Protein AF-A0A5C2HFJ2-F1 (afdb_monomer)

Structure (mmCIF, N/CA/C/O backbone):
data_AF-A0A5C2HFJ2-F1
#
_entry.id   AF-A0A5C2HFJ2-F1
#
loop_
_atom_site.group_PDB
_atom_site.id
_atom_site.type_symbol
_atom_site.label_atom_id
_atom_site.label_alt_id
_atom_site.label_comp_id
_atom_site.label_asym_id
_atom_site.label_entity_id
_atom_site.label_seq_id
_atom_site.pdbx_PDB_ins_code
_atom_site.Cartn_x
_atom_site.Cartn_y
_atom_site.Cartn_z
_atom_site.occupancy
_atom_site.B_iso_or_equiv
_atom_site.auth_seq_id
_atom_site.auth_comp_id
_atom_site.auth_asym_id
_atom_site.auth_atom_id
_atom_site.pdbx_PDB_model_num
ATOM 1 N N . MET A 1 1 ? 15.513 -16.918 -26.132 1.00 48.34 1 MET A N 1
ATOM 2 C CA . MET A 1 1 ? 14.056 -17.180 -26.116 1.00 48.34 1 MET A CA 1
ATOM 3 C C . MET A 1 1 ? 13.577 -17.699 -24.756 1.00 48.34 1 MET A C 1
ATOM 5 O O . MET A 1 1 ? 12.495 -17.316 -24.345 1.00 48.34 1 MET A O 1
ATOM 9 N N . GLU A 1 2 ? 14.377 -18.474 -24.014 1.00 50.09 2 GLU A N 1
ATOM 10 C CA . GLU A 1 2 ? 13.973 -19.053 -22.714 1.00 50.09 2 GLU A CA 1
ATOM 11 C C . GLU A 1 2 ? 13.904 -18.069 -21.527 1.00 50.09 2 GLU A C 1
ATOM 13 O O . GLU A 1 2 ? 13.085 -18.261 -20.631 1.00 50.09 2 GLU A O 1
ATOM 18 N N . LEU A 1 3 ? 14.693 -16.983 -21.522 1.00 55.47 3 LEU A N 1
ATOM 19 C CA . LEU A 1 3 ? 14.741 -16.046 -20.384 1.00 55.47 3 LEU A CA 1
ATOM 20 C C . LEU A 1 3 ? 13.389 -15.351 -20.112 1.00 55.47 3 LEU A C 1
ATOM 22 O O . LEU A 1 3 ? 13.015 -15.155 -18.958 1.00 55.47 3 LEU A O 1
ATOM 26 N N . ASN A 1 4 ? 12.630 -15.035 -21.169 1.00 62.66 4 ASN A N 1
ATOM 27 C CA . ASN A 1 4 ? 11.325 -14.373 -21.057 1.00 62.66 4 ASN A CA 1
ATOM 28 C C . ASN A 1 4 ? 10.254 -15.288 -20.453 1.00 62.66 4 ASN A C 1
ATOM 30 O O . ASN A 1 4 ? 9.412 -14.812 -19.698 1.00 62.66 4 ASN A O 1
ATOM 34 N N . LEU A 1 5 ? 10.304 -16.594 -20.734 1.00 65.75 5 LEU A N 1
ATOM 35 C CA . LEU A 1 5 ? 9.329 -17.547 -20.202 1.00 65.75 5 LEU A CA 1
ATOM 36 C C . LEU A 1 5 ? 9.504 -17.713 -18.687 1.00 65.75 5 LEU A C 1
ATOM 38 O O . LEU A 1 5 ? 8.531 -17.639 -17.938 1.00 65.75 5 LEU A O 1
ATOM 42 N N . SER A 1 6 ? 10.749 -17.855 -18.225 1.00 73.75 6 SER A N 1
ATOM 43 C CA . SER A 1 6 ? 11.065 -17.975 -16.797 1.00 73.75 6 SER A CA 1
ATOM 44 C C . SER A 1 6 ? 10.701 -16.712 -16.013 1.00 73.75 6 SER A C 1
ATOM 46 O O . SER A 1 6 ? 10.109 -16.802 -14.936 1.00 73.75 6 SER A O 1
ATOM 48 N N . LEU A 1 7 ? 10.991 -15.528 -16.562 1.00 73.56 7 LEU A N 1
ATOM 49 C CA . LEU A 1 7 ? 10.695 -14.254 -15.903 1.00 73.56 7 LEU A CA 1
ATOM 50 C C . LEU A 1 7 ? 9.182 -13.987 -15.819 1.00 73.56 7 LEU A C 1
ATOM 52 O O . LEU A 1 7 ? 8.677 -13.540 -14.788 1.00 73.56 7 LEU A O 1
ATOM 56 N N . GLN A 1 8 ? 8.444 -14.327 -16.877 1.00 72.75 8 GLN A N 1
ATOM 57 C CA . GLN A 1 8 ? 6.990 -14.190 -16.928 1.00 72.75 8 GLN A CA 1
ATOM 58 C C . GLN A 1 8 ? 6.289 -15.161 -15.967 1.00 72.75 8 GLN A C 1
ATOM 60 O O . GLN A 1 8 ? 5.351 -14.772 -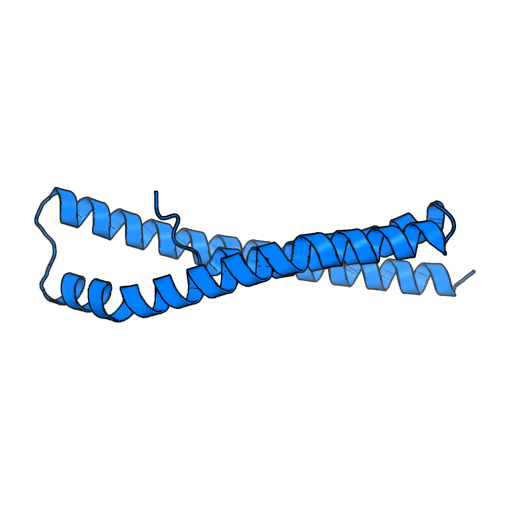15.270 1.00 72.75 8 GLN A O 1
ATOM 65 N N . LEU A 1 9 ? 6.775 -16.402 -15.865 1.00 79.88 9 LEU A N 1
ATOM 66 C CA . LEU A 1 9 ? 6.268 -17.378 -14.898 1.00 79.88 9 LEU A CA 1
ATOM 67 C C . LEU A 1 9 ? 6.514 -16.928 -13.455 1.00 79.88 9 LEU A C 1
ATOM 69 O O . LEU A 1 9 ? 5.588 -16.967 -12.645 1.00 79.88 9 LEU A O 1
ATOM 73 N N . MET A 1 10 ? 7.718 -16.441 -13.138 1.00 76.62 10 MET A N 1
ATOM 74 C CA . MET A 1 10 ? 8.015 -15.906 -11.806 1.00 76.62 10 MET A CA 1
ATOM 75 C C . MET A 1 10 ? 7.112 -14.721 -11.447 1.00 76.62 10 MET A C 1
ATOM 77 O O . MET A 1 10 ? 6.544 -14.696 -10.355 1.00 76.62 10 MET A O 1
ATOM 81 N N . SER A 1 11 ? 6.930 -13.773 -12.371 1.00 74.44 11 SER A N 1
ATOM 82 C CA . SER A 1 11 ? 6.044 -12.618 -12.174 1.00 74.44 11 SER A CA 1
ATOM 83 C C . SER A 1 11 ? 4.596 -13.045 -11.897 1.00 74.44 11 SER A C 1
ATOM 85 O O . SER A 1 11 ? 3.960 -12.553 -10.960 1.00 74.44 11 SER A O 1
ATOM 87 N N . ASN A 1 12 ? 4.091 -14.032 -12.643 1.00 82.06 12 ASN A N 1
ATOM 88 C CA . ASN A 1 12 ? 2.736 -14.549 -12.461 1.00 82.06 12 ASN A CA 1
ATOM 89 C C . ASN A 1 12 ? 2.558 -15.267 -11.116 1.00 82.06 12 ASN A C 1
ATOM 91 O O . ASN A 1 12 ? 1.563 -15.037 -10.430 1.00 82.06 12 ASN A O 1
ATOM 95 N N . VAL A 1 13 ? 3.520 -16.096 -10.701 1.00 85.19 13 VAL A N 1
ATOM 96 C CA . VAL A 1 13 ? 3.466 -16.790 -9.401 1.00 85.19 13 VAL A CA 1
ATOM 97 C C . VAL A 1 13 ? 3.476 -15.790 -8.245 1.00 85.19 13 VAL A C 1
ATOM 99 O O . VAL A 1 13 ? 2.654 -15.900 -7.334 1.00 85.19 13 VAL A O 1
ATOM 102 N N . ILE A 1 14 ? 4.347 -14.777 -8.301 1.00 79.44 14 ILE A N 1
ATOM 103 C CA . ILE A 1 14 ? 4.394 -13.701 -7.300 1.00 79.44 14 ILE A CA 1
ATOM 104 C C . ILE A 1 14 ? 3.051 -12.960 -7.249 1.00 79.44 14 ILE A C 1
ATOM 106 O O . ILE A 1 14 ? 2.520 -12.716 -6.166 1.00 79.44 14 ILE A O 1
ATOM 110 N N . SER A 1 15 ? 2.457 -12.675 -8.409 1.00 75.25 15 SER A N 1
ATOM 111 C CA . SER A 1 15 ? 1.151 -12.014 -8.500 1.00 75.25 15 SER A CA 1
ATOM 112 C C . SER A 1 15 ? 0.034 -12.839 -7.853 1.00 75.25 15 SER A C 1
ATOM 114 O O . SER A 1 15 ? -0.773 -12.299 -7.097 1.00 75.25 15 SER A O 1
ATOM 116 N N . ILE A 1 16 ? 0.015 -14.158 -8.074 1.00 84.56 16 ILE A N 1
ATOM 117 C CA . ILE A 1 16 ? -0.961 -15.071 -7.459 1.00 84.56 16 ILE A CA 1
ATOM 118 C C . ILE A 1 16 ? -0.799 -15.106 -5.935 1.00 84.56 16 ILE A C 1
ATOM 120 O O . ILE A 1 16 ? -1.789 -14.993 -5.209 1.00 84.56 16 ILE A O 1
ATOM 124 N N . LEU A 1 17 ? 0.434 -15.228 -5.435 1.00 80.56 17 LEU A N 1
ATOM 125 C CA . LEU A 1 17 ? 0.707 -15.233 -3.993 1.00 80.56 17 LEU A CA 1
ATOM 126 C C . LEU A 1 17 ? 0.261 -13.931 -3.324 1.00 80.56 17 LEU A C 1
ATOM 128 O O . LEU A 1 17 ? -0.308 -13.945 -2.226 1.00 80.56 17 LEU A O 1
ATOM 132 N N . ILE A 1 18 ? 0.468 -12.804 -4.003 1.00 75.62 18 ILE A N 1
ATOM 133 C CA . ILE A 1 18 ? 0.005 -11.507 -3.524 1.00 75.62 18 ILE A CA 1
ATOM 134 C C . ILE A 1 18 ? -1.523 -11.473 -3.513 1.00 75.62 18 ILE A C 1
ATOM 136 O O . ILE A 1 18 ? -2.087 -11.174 -2.465 1.00 75.62 18 ILE A O 1
ATOM 140 N N . CYS A 1 19 ? -2.212 -11.898 -4.575 1.00 76.00 19 CYS A N 1
ATOM 141 C CA . CYS A 1 19 ? -3.676 -12.015 -4.577 1.00 76.00 19 CYS A CA 1
ATOM 142 C C . CYS A 1 19 ? -4.220 -12.870 -3.417 1.00 76.00 19 CYS A C 1
ATOM 144 O O . CYS A 1 19 ? -5.176 -12.470 -2.753 1.00 76.00 19 CYS A O 1
ATOM 146 N N . ILE A 1 20 ? -3.602 -14.013 -3.106 1.00 81.88 20 ILE A N 1
ATOM 147 C CA . ILE A 1 20 ? -4.007 -14.848 -1.959 1.00 81.88 20 ILE A CA 1
ATOM 148 C C . ILE A 1 20 ? -3.815 -14.090 -0.635 1.00 81.88 20 ILE A C 1
ATOM 150 O O . ILE A 1 20 ? -4.693 -14.089 0.234 1.00 81.88 20 ILE A O 1
ATOM 154 N N . THR A 1 21 ? -2.690 -13.392 -0.482 1.00 78.81 21 THR A N 1
ATOM 155 C CA . THR A 1 21 ? -2.403 -12.566 0.704 1.00 78.81 21 THR A CA 1
ATOM 156 C C . THR A 1 21 ? -3.429 -11.442 0.867 1.00 78.81 21 THR A C 1
ATOM 158 O O . THR A 1 21 ? -3.899 -11.164 1.970 1.00 78.81 21 THR A O 1
ATOM 161 N N . ILE A 1 22 ? -3.834 -10.829 -0.242 1.00 72.94 22 ILE A N 1
ATOM 162 C CA . ILE A 1 22 ? -4.868 -9.796 -0.298 1.00 72.94 22 ILE A CA 1
ATOM 163 C C . ILE A 1 22 ? -6.210 -10.346 0.198 1.00 72.94 22 ILE A C 1
ATOM 165 O O . ILE A 1 22 ? -6.830 -9.758 1.086 1.00 72.94 22 ILE A O 1
ATOM 169 N N . VAL A 1 23 ? -6.632 -11.501 -0.322 1.00 79.88 23 VAL A N 1
ATOM 170 C CA . VAL A 1 23 ? -7.901 -12.137 0.062 1.00 79.88 23 VAL A CA 1
ATOM 171 C C . VAL A 1 23 ? -7.908 -12.495 1.549 1.00 79.88 23 VAL A C 1
ATOM 173 O O . VAL A 1 23 ? -8.874 -12.205 2.254 1.00 79.88 23 VAL A O 1
ATOM 176 N N . THR A 1 24 ? -6.824 -13.075 2.067 1.00 79.31 24 THR A N 1
ATOM 177 C CA . THR A 1 24 ? -6.745 -13.452 3.489 1.00 79.31 24 THR A CA 1
ATOM 178 C C . THR A 1 24 ? -6.779 -12.239 4.421 1.00 79.31 24 THR A C 1
ATOM 180 O O . THR A 1 24 ? -7.498 -12.261 5.426 1.00 79.31 24 THR A O 1
ATOM 183 N N . LYS A 1 25 ? -6.077 -11.148 4.081 1.00 74.88 25 LYS A N 1
ATOM 184 C CA . LYS A 1 25 ? -6.153 -9.883 4.830 1.00 74.88 25 LYS A CA 1
ATOM 185 C C . LYS A 1 25 ? -7.557 -9.289 4.803 1.00 74.88 25 LYS A C 1
ATOM 187 O O . LYS A 1 25 ? -8.065 -8.911 5.858 1.00 74.88 25 LYS A O 1
ATOM 192 N N . TYR A 1 26 ? -8.204 -9.273 3.638 1.00 74.44 26 TYR A N 1
ATOM 193 C CA . TYR A 1 26 ? -9.578 -8.794 3.494 1.00 74.44 26 TYR A CA 1
ATOM 194 C C . TYR A 1 26 ? -10.548 -9.552 4.413 1.00 74.44 26 TYR A C 1
ATOM 196 O O . TYR A 1 26 ? -11.312 -8.931 5.151 1.00 74.44 26 TYR A O 1
ATOM 204 N N . LEU A 1 27 ? -10.470 -10.888 4.450 1.00 76.94 27 LEU A N 1
ATOM 205 C CA . LEU A 1 27 ? -11.314 -11.702 5.333 1.00 76.94 27 LEU A CA 1
ATOM 206 C C . LEU A 1 27 ? -11.063 -11.410 6.821 1.00 76.94 27 LEU A C 1
ATOM 208 O O . LEU A 1 27 ? -12.008 -11.346 7.607 1.00 76.94 27 LEU A O 1
ATOM 212 N N . LYS A 1 28 ? -9.801 -11.208 7.222 1.00 75.12 28 LYS A N 1
ATOM 213 C CA . LYS A 1 28 ? -9.446 -10.845 8.605 1.00 75.12 28 LYS A CA 1
ATOM 214 C C . LYS A 1 28 ? -9.978 -9.463 8.985 1.00 75.12 28 LYS A C 1
ATOM 216 O O . LYS A 1 28 ? -10.451 -9.281 10.104 1.00 75.12 28 LYS A O 1
ATOM 221 N N . TYR A 1 29 ? -9.911 -8.506 8.064 1.00 72.06 29 TYR A N 1
ATOM 222 C CA . TYR A 1 29 ? -10.451 -7.166 8.261 1.00 72.06 29 TYR A CA 1
ATOM 223 C C . TYR A 1 29 ? -11.977 -7.180 8.383 1.00 72.06 29 TYR A C 1
ATOM 225 O O . TYR A 1 29 ? -12.508 -6.576 9.310 1.00 72.06 29 TYR A O 1
ATOM 233 N N . LYS A 1 30 ? -12.674 -7.943 7.529 1.00 74.25 30 LYS A N 1
ATOM 234 C CA . LYS A 1 30 ? -14.131 -8.104 7.608 1.00 74.25 30 LYS A CA 1
ATOM 235 C C . LYS A 1 30 ? -14.578 -8.554 9.002 1.00 74.25 30 LYS A C 1
ATOM 237 O O . LYS A 1 30 ? -15.422 -7.907 9.600 1.00 74.25 30 LYS A O 1
ATOM 242 N N . LYS A 1 31 ? -13.921 -9.570 9.573 1.00 74.94 31 LYS A N 1
ATOM 243 C CA . LYS A 1 31 ? -14.222 -10.025 10.942 1.00 74.94 31 LYS A CA 1
ATOM 244 C C . LYS A 1 31 ? -14.061 -8.924 11.997 1.00 74.94 31 LYS A C 1
ATOM 246 O O . LYS A 1 31 ? -14.814 -8.894 12.959 1.00 74.94 31 LYS A O 1
ATOM 251 N N . ARG A 1 32 ? -13.071 -8.037 11.849 1.00 73.94 32 ARG A N 1
ATOM 252 C CA . ARG A 1 32 ? -12.864 -6.912 12.779 1.00 73.94 32 ARG A CA 1
ATOM 253 C C . ARG A 1 32 ? -13.948 -5.846 12.635 1.00 73.94 32 ARG A C 1
ATOM 255 O O . ARG A 1 32 ? -14.364 -5.291 13.644 1.00 73.94 32 ARG A O 1
ATOM 262 N N . LEU A 1 33 ? -14.401 -5.580 11.409 1.00 74.50 33 LEU A N 1
ATOM 263 C CA . LEU A 1 33 ? -15.541 -4.696 11.164 1.00 74.50 33 LEU A CA 1
ATOM 264 C C . LEU A 1 33 ? -16.825 -5.248 11.780 1.00 74.50 33 LEU A C 1
ATOM 266 O O . LEU A 1 33 ? -17.533 -4.488 12.425 1.00 74.50 33 LEU A O 1
ATOM 270 N N . ASP A 1 34 ? -17.079 -6.550 11.640 1.00 77.06 34 ASP A N 1
ATOM 271 C CA . ASP A 1 34 ? -18.262 -7.189 12.226 1.00 77.06 34 ASP A CA 1
ATOM 272 C C . ASP A 1 34 ? -18.271 -7.039 13.767 1.00 77.06 34 ASP A C 1
ATOM 274 O O . ASP A 1 34 ? -19.307 -6.757 14.362 1.00 77.06 34 ASP A O 1
ATOM 278 N N . VAL A 1 35 ? -17.104 -7.139 14.425 1.00 78.06 35 VAL A N 1
ATOM 279 C CA . VAL A 1 35 ? -16.967 -6.889 15.878 1.00 78.06 35 VAL A CA 1
ATOM 280 C C . VAL A 1 35 ? -17.225 -5.423 16.237 1.00 78.06 35 VAL A C 1
ATOM 282 O O . VAL A 1 35 ? -17.924 -5.147 17.207 1.00 78.06 35 VAL A O 1
ATOM 285 N N . LEU A 1 36 ? -16.683 -4.477 15.462 1.00 74.38 36 LEU A N 1
ATOM 286 C CA . LEU A 1 36 ? -16.919 -3.045 15.684 1.00 74.38 36 LEU A CA 1
ATOM 287 C C . LEU A 1 36 ? -18.397 -2.675 15.503 1.00 74.38 36 LEU A C 1
ATOM 289 O O . LEU A 1 36 ? -18.916 -1.895 16.292 1.00 74.38 36 LEU A O 1
ATOM 293 N N . GLN A 1 37 ? -19.073 -3.264 14.513 1.00 76.25 37 GLN A N 1
ATOM 294 C CA . GLN A 1 37 ? -20.516 -3.102 14.322 1.00 76.25 37 GLN A CA 1
ATOM 295 C C . GLN A 1 37 ? -21.305 -3.655 15.512 1.00 76.25 37 GLN A C 1
ATOM 297 O O . GLN A 1 37 ? -22.219 -2.993 15.987 1.00 76.25 37 GLN A O 1
ATOM 302 N N . GLY A 1 38 ? -20.908 -4.809 16.060 1.00 78.62 38 GLY A N 1
ATOM 303 C CA . GLY A 1 38 ? -21.514 -5.343 17.283 1.00 78.62 38 GLY A CA 1
ATOM 304 C C . GLY A 1 38 ? -21.366 -4.407 18.491 1.00 78.62 38 GLY A C 1
ATOM 305 O O . GLY A 1 38 ? -22.317 -4.219 19.244 1.00 78.62 38 GLY A O 1
ATOM 306 N N . LEU A 1 39 ? -20.205 -3.765 18.654 1.00 73.44 39 LEU A N 1
ATOM 307 C CA . LEU A 1 39 ? -19.988 -2.758 19.703 1.00 73.44 39 LEU A CA 1
ATOM 308 C C . LEU A 1 39 ? -20.816 -1.481 19.474 1.00 73.44 39 LEU A C 1
ATOM 310 O O . LEU A 1 39 ? -21.290 -0.878 20.434 1.00 73.44 39 LEU A O 1
ATOM 314 N N . GLU A 1 40 ? -21.009 -1.071 18.218 1.00 75.19 40 GLU A N 1
ATOM 315 C CA . GLU A 1 40 ? -21.858 0.071 17.851 1.00 75.19 40 GLU A CA 1
ATOM 316 C C . GLU A 1 40 ? -23.338 -0.208 18.167 1.00 75.19 40 GLU A C 1
ATOM 318 O O . GLU A 1 40 ? -24.006 0.634 18.763 1.00 75.19 40 GLU A O 1
ATOM 323 N N . GLU A 1 41 ? -23.825 -1.424 17.904 1.00 79.81 41 GLU A N 1
ATOM 324 C CA . GLU A 1 41 ? -25.178 -1.847 18.289 1.00 79.81 41 GLU A CA 1
ATOM 325 C C . GLU A 1 41 ? -25.385 -1.887 19.814 1.00 79.81 41 GLU A C 1
ATOM 327 O O . GLU A 1 41 ? -26.456 -1.518 20.302 1.00 79.81 41 GLU A O 1
ATOM 332 N N . LEU A 1 42 ? -24.378 -2.322 20.581 1.00 76.25 42 LEU A N 1
ATOM 333 C CA . LEU A 1 42 ? -24.423 -2.319 22.051 1.00 76.25 42 LEU A CA 1
ATOM 334 C C . LEU A 1 42 ? -24.401 -0.896 22.617 1.00 76.25 42 LEU A C 1
ATOM 336 O O . LEU A 1 42 ? -25.103 -0.599 23.584 1.00 76.25 42 LEU A O 1
ATOM 340 N N . LYS A 1 43 ? -23.642 0.007 21.985 1.00 74.19 43 LYS A N 1
ATOM 341 C CA . LYS A 1 43 ? -23.638 1.436 22.311 1.00 74.19 43 LYS A CA 1
ATOM 342 C C . LYS A 1 43 ? -25.016 2.059 22.105 1.00 74.19 43 LYS A C 1
ATOM 344 O O . LYS A 1 43 ? -25.498 2.747 23.001 1.00 74.19 43 LYS A O 1
ATOM 349 N N . ASP A 1 44 ? -25.658 1.795 20.968 1.00 78.25 44 ASP A N 1
ATOM 350 C CA . ASP A 1 44 ? -26.989 2.331 20.652 1.00 78.25 44 ASP A CA 1
ATOM 351 C C . ASP A 1 44 ? -28.070 1.833 21.626 1.00 78.25 44 ASP A C 1
ATOM 353 O O . ASP A 1 44 ? -29.064 2.521 21.869 1.00 78.25 44 ASP A O 1
ATOM 357 N N . LYS A 1 45 ? -27.855 0.664 22.241 1.00 83.19 45 LYS A N 1
ATOM 358 C CA . LYS A 1 45 ? -28.724 0.090 23.280 1.00 83.19 45 LYS A CA 1
ATOM 359 C C . LYS A 1 45 ? -28.351 0.498 24.713 1.00 83.19 45 LYS A C 1
ATOM 361 O O . LYS A 1 45 ? -29.060 0.109 25.635 1.00 83.19 45 LYS A O 1
ATOM 366 N N . ASN A 1 46 ? -27.294 1.295 24.920 1.00 76.19 46 ASN A N 1
ATOM 367 C CA . ASN A 1 46 ? -26.698 1.586 26.238 1.00 76.19 46 ASN A CA 1
ATOM 368 C C . ASN A 1 46 ? -26.289 0.322 27.030 1.00 76.19 46 ASN A C 1
ATOM 370 O O . ASN A 1 46 ? -26.292 0.323 28.259 1.00 76.19 46 ASN A O 1
ATOM 374 N N . GLU A 1 47 ? -25.913 -0.752 26.336 1.00 81.50 47 GLU A N 1
ATOM 375 C CA . GLU A 1 47 ? -25.505 -2.038 26.925 1.00 81.50 47 GLU A CA 1
ATOM 376 C C . GLU A 1 47 ? -23.975 -2.214 26.963 1.00 81.50 47 GLU A C 1
ATOM 378 O O . GLU A 1 47 ? -23.481 -3.313 27.205 1.00 81.50 47 GLU A O 1
ATOM 383 N N . LEU A 1 48 ? -23.210 -1.141 26.727 1.00 75.31 48 LEU A N 1
ATOM 384 C CA . LEU A 1 48 ? -21.751 -1.171 26.836 1.00 75.31 48 LEU A CA 1
ATOM 385 C C . LEU A 1 48 ? -21.322 -1.443 28.278 1.00 75.31 48 LEU A C 1
ATOM 387 O O . LEU A 1 48 ? -21.713 -0.733 29.209 1.00 75.31 48 LEU A O 1
ATOM 391 N N . THR A 1 49 ? -20.465 -2.440 28.454 1.00 77.56 49 THR A N 1
ATOM 392 C CA . THR A 1 49 ? -19.845 -2.721 29.746 1.00 77.56 49 THR A CA 1
ATOM 393 C C . THR A 1 49 ? -18.650 -1.794 29.990 1.00 77.56 49 THR A C 1
ATOM 395 O O . THR A 1 49 ? -18.093 -1.199 29.065 1.00 77.56 49 THR A O 1
ATOM 398 N N . ASN A 1 50 ? -18.212 -1.672 31.247 1.00 75.31 50 ASN A N 1
ATOM 399 C CA . ASN A 1 50 ? -16.993 -0.919 31.571 1.00 75.31 50 ASN A CA 1
ATOM 400 C C . ASN A 1 50 ? -15.741 -1.532 30.908 1.00 75.31 50 ASN A C 1
ATOM 402 O O . ASN A 1 50 ? -14.828 -0.799 30.542 1.00 75.31 50 ASN A O 1
ATOM 406 N N . GLU A 1 51 ? -15.726 -2.852 30.688 1.00 75.44 51 GLU A N 1
ATOM 407 C CA . GLU A 1 51 ? -14.657 -3.541 29.953 1.00 75.44 51 GLU A CA 1
ATOM 408 C C . GLU A 1 51 ? -14.623 -3.126 28.471 1.00 75.44 51 GLU A C 1
ATOM 410 O O . GLU A 1 51 ? -13.541 -2.951 27.909 1.00 75.44 51 GLU A O 1
ATOM 415 N N . ASP A 1 52 ? -15.784 -2.887 27.847 1.00 70.56 52 ASP A N 1
ATOM 416 C CA . ASP A 1 52 ? -15.864 -2.400 26.464 1.00 70.56 52 ASP A CA 1
ATOM 417 C C . ASP A 1 52 ? -15.331 -0.967 26.333 1.00 70.56 52 ASP A C 1
ATOM 419 O O . ASP A 1 52 ? -14.624 -0.647 25.374 1.00 70.56 52 ASP A O 1
ATOM 423 N N . TYR A 1 53 ? -15.621 -0.103 27.312 1.00 73.56 53 TYR A N 1
ATOM 424 C CA . TYR A 1 53 ? -15.087 1.262 27.356 1.00 73.56 53 TYR A CA 1
ATOM 425 C C . TYR A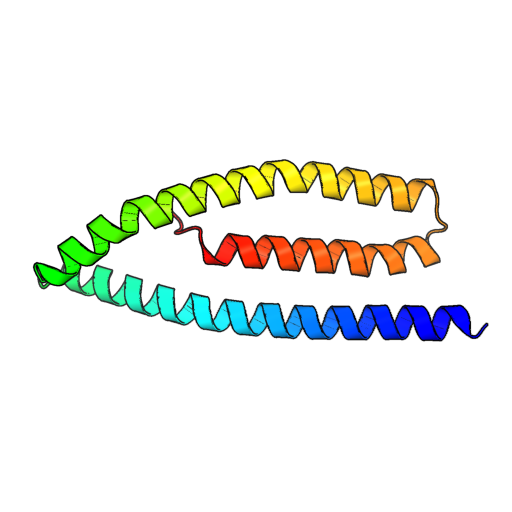 1 53 ? -13.563 1.280 27.502 1.00 73.56 53 TYR A C 1
ATOM 427 O O . TYR A 1 53 ? -12.888 1.984 26.744 1.00 73.56 53 TYR A O 1
ATOM 435 N N . ASP A 1 54 ? -13.016 0.469 28.408 1.00 76.81 54 ASP A N 1
ATOM 436 C CA . ASP A 1 54 ? -11.569 0.339 28.595 1.00 76.81 54 ASP A CA 1
ATOM 437 C C . ASP A 1 54 ? -10.894 -0.256 27.349 1.00 76.81 54 ASP A C 1
ATOM 439 O O . ASP A 1 54 ? -9.813 0.189 26.941 1.00 76.81 54 ASP A O 1
ATOM 443 N N . TYR A 1 55 ? -11.542 -1.213 26.676 1.00 73.62 55 TYR A N 1
ATOM 444 C CA . TYR A 1 55 ? -11.067 -1.760 25.406 1.00 73.62 55 TYR A CA 1
ATOM 445 C C . TYR A 1 55 ? -11.045 -0.698 24.299 1.00 73.62 55 TYR A C 1
ATOM 447 O O . TYR A 1 55 ? -10.038 -0.546 23.605 1.00 73.62 55 TYR A O 1
ATOM 455 N N . ILE A 1 56 ? -12.110 0.088 24.140 1.00 72.75 56 ILE A N 1
ATOM 456 C CA . ILE A 1 56 ? -12.167 1.152 23.130 1.00 72.75 56 ILE A CA 1
ATOM 457 C C . ILE A 1 56 ? -11.096 2.208 23.413 1.00 72.75 56 ILE A C 1
ATOM 459 O O . ILE A 1 56 ? -10.332 2.552 22.513 1.00 72.75 56 ILE A O 1
ATOM 463 N N . GLN A 1 57 ? -10.984 2.683 24.655 1.00 73.62 57 GLN A N 1
ATOM 464 C CA . GLN A 1 57 ? -10.083 3.778 25.011 1.00 73.62 57 GLN A CA 1
ATOM 465 C C . GLN A 1 57 ? -8.602 3.376 24.935 1.00 73.62 57 GLN A C 1
ATOM 467 O O . GLN A 1 57 ? -7.773 4.150 24.448 1.00 73.62 57 GLN A O 1
ATOM 472 N N . SER A 1 58 ? -8.261 2.154 25.357 1.00 75.75 58 SER A N 1
ATOM 473 C CA . SER A 1 58 ? -6.889 1.635 25.267 1.00 75.75 58 SER A CA 1
ATOM 474 C C . SER A 1 58 ? -6.431 1.424 23.821 1.00 75.75 58 SER A C 1
ATOM 476 O O . SER A 1 58 ? -5.254 1.628 23.517 1.00 75.75 58 SER A O 1
ATOM 478 N N . ASN A 1 59 ? -7.351 1.086 22.912 1.00 74.12 59 ASN A N 1
ATOM 479 C CA . ASN A 1 59 ? -7.028 0.821 21.512 1.00 74.12 59 ASN A CA 1
ATOM 480 C C . ASN A 1 59 ? -7.233 2.037 20.583 1.00 74.12 59 ASN A C 1
ATOM 482 O O . ASN A 1 59 ? -6.629 2.085 19.511 1.00 74.12 59 ASN A O 1
ATOM 486 N N . GLU A 1 60 ? -8.028 3.047 20.966 1.00 74.56 60 GLU A N 1
ATOM 487 C CA . GLU A 1 60 ? -8.326 4.224 20.129 1.00 74.56 60 GLU A CA 1
ATOM 488 C C . GLU A 1 60 ? -7.050 4.955 19.695 1.00 74.56 60 GLU A C 1
ATOM 490 O O . GLU A 1 60 ? -6.883 5.290 18.519 1.00 74.56 60 GLU A O 1
ATOM 495 N N . LYS A 1 61 ? -6.122 5.167 20.636 1.00 74.50 61 LYS A N 1
ATOM 496 C CA . LYS A 1 61 ? -4.845 5.833 20.358 1.00 74.50 61 LYS A CA 1
ATOM 497 C C . LYS A 1 61 ? -4.007 5.037 19.358 1.00 74.50 61 LYS A C 1
ATOM 499 O O . LYS A 1 61 ? -3.498 5.607 18.396 1.00 74.50 61 LYS A O 1
ATOM 504 N N . GLU A 1 62 ? -3.908 3.722 19.547 1.00 74.50 62 GLU A N 1
ATOM 505 C CA . GLU A 1 62 ? -3.162 2.844 18.642 1.00 74.50 62 GLU A CA 1
ATOM 506 C C . GLU A 1 62 ? -3.768 2.846 17.230 1.00 74.50 62 GLU A C 1
ATOM 508 O O . GLU A 1 62 ? -3.038 2.904 16.237 1.00 74.50 62 GLU A O 1
ATOM 513 N N . TYR A 1 63 ? -5.100 2.834 17.123 1.00 72.81 63 TYR A N 1
ATOM 514 C CA . TYR A 1 63 ? -5.789 2.898 15.836 1.00 72.81 63 TYR A CA 1
ATOM 515 C C . TYR A 1 63 ? -5.621 4.253 15.142 1.00 72.81 63 TYR A C 1
ATOM 517 O O . TYR A 1 63 ? -5.349 4.278 13.940 1.00 72.81 63 TYR A O 1
ATOM 525 N N . LYS A 1 64 ? -5.707 5.373 15.873 1.00 73.25 64 LYS A N 1
ATOM 526 C CA . LYS A 1 64 ? -5.447 6.719 15.329 1.00 73.25 64 LYS A CA 1
ATOM 527 C C . LYS A 1 64 ? -4.018 6.862 14.811 1.00 73.25 64 LYS A C 1
ATOM 529 O O . LYS A 1 64 ? -3.820 7.317 13.685 1.00 73.25 64 LYS A O 1
ATOM 534 N N . ASP A 1 65 ? -3.030 6.425 15.587 1.00 76.50 65 ASP A N 1
ATOM 535 C CA . ASP A 1 65 ? -1.620 6.515 15.197 1.00 76.50 65 ASP A CA 1
ATOM 536 C C . ASP A 1 65 ? -1.325 5.677 13.945 1.00 76.50 65 ASP A C 1
ATOM 538 O O . ASP A 1 65 ? -0.580 6.100 13.054 1.00 76.50 65 ASP A O 1
ATOM 542 N N . LYS A 1 66 ? -1.932 4.490 13.837 1.00 73.81 66 LYS A N 1
ATOM 543 C CA . LYS A 1 66 ? -1.807 3.647 12.643 1.00 73.81 66 LYS A CA 1
ATOM 544 C C . LYS A 1 66 ? -2.518 4.241 11.427 1.00 73.81 66 LYS A C 1
ATOM 546 O O . LYS A 1 66 ? -1.961 4.182 10.331 1.00 73.81 66 LYS A O 1
ATOM 551 N N . ALA A 1 67 ? -3.689 4.851 11.610 1.00 72.62 67 ALA A N 1
ATOM 552 C CA . ALA A 1 67 ? -4.417 5.522 10.537 1.00 72.62 67 ALA A CA 1
ATOM 553 C C . ALA A 1 67 ? -3.607 6.687 9.947 1.00 72.62 67 ALA A C 1
ATOM 555 O O . ALA A 1 67 ? -3.425 6.751 8.731 1.00 72.62 67 ALA A O 1
ATOM 556 N N . LEU A 1 68 ? -3.038 7.544 10.802 1.00 77.31 68 LEU A N 1
ATOM 557 C CA . LEU A 1 68 ? -2.205 8.675 10.378 1.00 77.31 68 LEU A CA 1
ATOM 558 C C . LEU A 1 68 ? -0.950 8.221 9.623 1.00 77.31 68 LEU A C 1
ATOM 560 O O . LEU A 1 68 ? -0.612 8.782 8.578 1.00 77.31 68 LEU A O 1
ATOM 564 N N . LYS A 1 69 ? -0.273 7.174 10.113 1.00 76.81 69 LYS A N 1
ATOM 565 C CA . LYS A 1 69 ? 0.885 6.584 9.421 1.00 76.81 69 LYS A CA 1
ATOM 566 C C . LYS A 1 69 ? 0.503 6.030 8.051 1.00 76.81 69 LYS A C 1
ATOM 568 O O . LYS A 1 69 ? 1.202 6.296 7.077 1.00 76.81 69 LYS A O 1
ATOM 573 N N . SER A 1 70 ? -0.608 5.301 7.973 1.00 76.00 70 SER A N 1
ATOM 574 C CA . SER A 1 70 ? -1.134 4.747 6.724 1.00 76.00 70 SER A CA 1
ATOM 575 C C . SER A 1 70 ? -1.459 5.850 5.711 1.00 76.00 70 SER A C 1
ATOM 577 O O . SER A 1 70 ? -1.047 5.776 4.554 1.00 76.00 70 SER A O 1
ATOM 579 N N . GLU A 1 71 ? -2.142 6.912 6.141 1.00 78.44 71 GLU A N 1
ATOM 580 C CA . GLU A 1 71 ? -2.505 8.028 5.268 1.00 78.44 71 GLU A CA 1
ATOM 581 C C . GLU A 1 71 ? -1.268 8.766 4.731 1.00 78.44 71 GLU A C 1
ATOM 583 O O . GLU A 1 71 ? -1.181 9.045 3.531 1.00 78.44 71 GLU A O 1
ATOM 588 N N . GLY A 1 72 ? -0.280 9.030 5.592 1.00 81.25 72 GLY A N 1
ATOM 589 C CA . GLY A 1 72 ? 0.993 9.627 5.183 1.00 81.25 72 GLY A CA 1
ATOM 590 C C . GLY A 1 72 ? 1.749 8.759 4.175 1.00 81.25 72 GLY A C 1
ATOM 591 O O . GLY A 1 72 ? 2.263 9.264 3.176 1.00 81.25 72 GLY A O 1
ATOM 592 N N . LEU A 1 73 ? 1.754 7.442 4.389 1.00 80.25 73 LEU A N 1
ATOM 593 C CA . LEU A 1 73 ? 2.423 6.488 3.511 1.00 80.25 73 LEU A CA 1
ATOM 594 C C . LEU A 1 73 ? 1.747 6.419 2.134 1.00 80.25 73 LEU A C 1
ATOM 596 O O . LEU A 1 73 ? 2.438 6.450 1.120 1.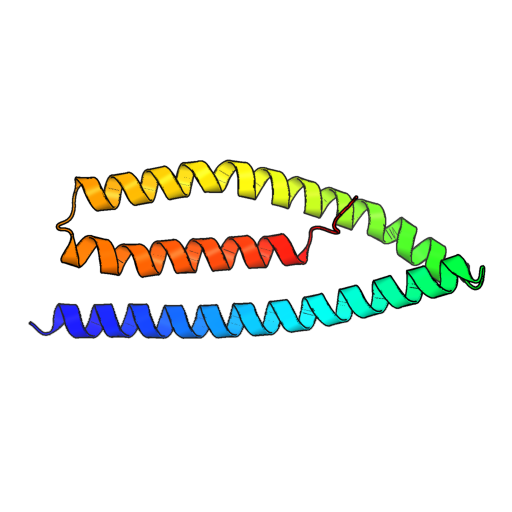00 80.25 73 LEU A O 1
ATOM 600 N N . ILE A 1 74 ? 0.411 6.411 2.069 1.00 81.88 74 ILE A N 1
ATOM 601 C CA . ILE A 1 74 ? -0.336 6.439 0.797 1.00 81.88 74 ILE A CA 1
ATOM 602 C C . ILE A 1 74 ? -0.061 7.738 0.026 1.00 81.88 74 ILE A C 1
ATOM 604 O O . ILE A 1 74 ? 0.217 7.694 -1.176 1.00 81.88 74 ILE A O 1
ATOM 608 N N . LYS A 1 75 ? -0.087 8.892 0.709 1.00 82.44 75 LYS A N 1
ATOM 609 C CA . LYS A 1 75 ? 0.209 10.199 0.094 1.00 82.44 75 LYS A CA 1
ATOM 610 C C . LYS A 1 75 ? 1.625 10.261 -0.480 1.00 82.44 75 LYS A C 1
ATOM 612 O O . LYS A 1 75 ? 1.818 10.870 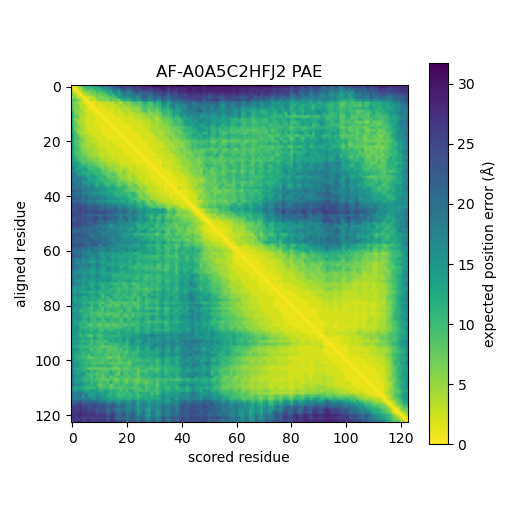-1.527 1.00 82.44 75 LYS A O 1
ATOM 617 N N . PHE A 1 76 ? 2.590 9.614 0.171 1.00 86.50 76 PHE A N 1
ATOM 618 C CA . PHE A 1 76 ? 3.965 9.516 -0.316 1.00 86.50 76 PHE A CA 1
ATOM 619 C C . PHE A 1 76 ? 4.130 8.495 -1.451 1.00 86.50 76 PHE A C 1
ATOM 621 O O . PHE A 1 76 ? 4.841 8.754 -2.418 1.00 86.50 76 PHE A O 1
ATOM 628 N N . LEU A 1 77 ? 3.467 7.341 -1.373 1.00 85.12 77 LEU A N 1
ATOM 629 C CA . LEU A 1 77 ? 3.623 6.285 -2.370 1.00 85.12 77 LEU A CA 1
ATOM 630 C C . LEU A 1 77 ? 3.008 6.632 -3.719 1.00 85.12 77 LEU A C 1
ATOM 632 O O . LEU A 1 77 ? 3.602 6.299 -4.738 1.00 85.12 77 LEU A O 1
ATOM 636 N N . ASN A 1 78 ? 1.860 7.307 -3.757 1.00 84.25 78 ASN A N 1
ATOM 637 C CA . ASN A 1 78 ? 1.222 7.684 -5.022 1.00 84.25 78 ASN A CA 1
ATOM 638 C C . ASN A 1 78 ? 2.188 8.376 -6.011 1.00 84.25 78 ASN A C 1
ATOM 640 O O . ASN A 1 78 ? 2.340 7.872 -7.126 1.00 84.25 78 ASN A O 1
ATOM 644 N N . PRO A 1 79 ? 2.896 9.464 -5.644 1.00 91.81 79 PRO A N 1
ATOM 645 C CA . PRO A 1 79 ? 3.862 10.086 -6.546 1.00 91.81 79 PRO A CA 1
ATOM 646 C C . PRO A 1 79 ? 5.069 9.186 -6.853 1.00 91.81 79 PRO A C 1
ATOM 648 O O . PRO A 1 79 ? 5.560 9.211 -7.979 1.00 91.81 79 PRO A O 1
ATOM 651 N N . VAL A 1 80 ? 5.520 8.347 -5.912 1.00 91.50 80 VAL A N 1
ATOM 652 C CA . VAL A 1 80 ? 6.610 7.380 -6.150 1.00 91.50 80 VAL A CA 1
ATOM 653 C C . VAL A 1 80 ? 6.223 6.357 -7.221 1.00 91.50 80 VAL A C 1
ATOM 655 O O . VAL A 1 80 ? 6.995 6.110 -8.144 1.00 91.50 80 VAL A O 1
ATOM 658 N N . PHE A 1 81 ? 5.015 5.797 -7.152 1.00 90.44 81 PHE A N 1
ATOM 659 C CA . PHE A 1 81 ? 4.515 4.840 -8.140 1.00 90.44 81 PHE A CA 1
ATOM 660 C C . PHE A 1 81 ? 4.315 5.477 -9.519 1.00 90.44 81 PHE A C 1
ATOM 662 O O . PHE A 1 81 ? 4.633 4.848 -10.531 1.00 90.44 81 PHE A O 1
ATOM 669 N N . ILE A 1 82 ? 3.859 6.733 -9.570 1.00 90.38 82 ILE A N 1
ATOM 670 C CA . ILE A 1 82 ? 3.770 7.505 -10.818 1.00 90.38 82 ILE A CA 1
ATOM 671 C C . ILE A 1 82 ? 5.166 7.705 -11.424 1.00 90.38 82 ILE A C 1
ATOM 673 O O . ILE A 1 82 ? 5.346 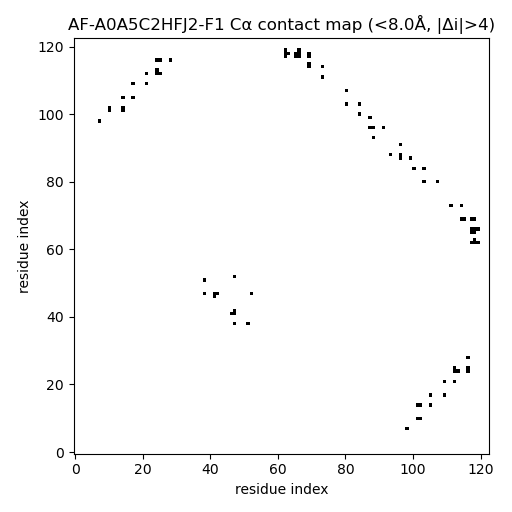7.483 -12.621 1.00 90.38 82 ILE A O 1
ATOM 677 N N . LEU A 1 83 ? 6.164 8.059 -10.608 1.00 93.56 83 LEU A N 1
ATOM 678 C CA . LEU A 1 83 ? 7.544 8.241 -11.060 1.00 93.56 83 LEU A CA 1
ATOM 679 C C . LEU A 1 83 ? 8.145 6.935 -11.601 1.00 93.56 83 LEU A C 1
ATOM 681 O O . LEU A 1 83 ? 8.688 6.928 -12.702 1.00 93.56 83 LEU A O 1
ATOM 685 N N . ILE A 1 84 ? 8.011 5.829 -10.861 1.00 91.94 84 ILE A N 1
ATOM 686 C CA . ILE A 1 84 ? 8.493 4.503 -11.282 1.00 91.94 84 ILE A CA 1
ATOM 687 C C . ILE A 1 84 ? 7.846 4.097 -12.608 1.00 91.94 84 ILE A C 1
ATOM 689 O O . ILE A 1 84 ? 8.538 3.667 -13.528 1.00 91.94 84 ILE A O 1
ATOM 693 N N . THR A 1 85 ? 6.531 4.288 -12.727 1.00 92.56 85 THR A N 1
ATOM 694 C CA . THR A 1 85 ? 5.790 4.010 -13.962 1.00 92.56 85 THR A CA 1
ATOM 695 C C . THR A 1 85 ? 6.333 4.844 -15.122 1.00 92.56 85 THR A C 1
ATOM 697 O O . THR A 1 85 ? 6.642 4.299 -16.179 1.00 92.56 85 THR A O 1
ATOM 700 N N . GLY A 1 86 ? 6.522 6.150 -14.919 1.00 92.56 86 GLY A N 1
ATOM 701 C CA . GLY A 1 86 ? 7.089 7.042 -15.930 1.00 92.56 86 GLY A CA 1
ATOM 702 C C . GLY A 1 86 ? 8.487 6.617 -16.388 1.00 92.56 86 GLY A C 1
ATOM 703 O O . GLY A 1 86 ? 8.757 6.615 -17.585 1.00 92.56 86 GLY A O 1
ATOM 704 N N . ILE A 1 87 ? 9.349 6.189 -15.460 1.00 94.50 87 ILE A N 1
ATOM 705 C CA . ILE A 1 87 ? 10.689 5.671 -15.778 1.00 94.50 87 ILE A CA 1
ATOM 706 C C . ILE A 1 87 ? 10.586 4.401 -16.631 1.00 94.50 87 ILE A C 1
ATOM 708 O O . ILE A 1 87 ? 11.247 4.302 -17.661 1.00 94.50 87 ILE A O 1
ATOM 712 N N . ILE A 1 88 ? 9.727 3.451 -16.259 1.00 92.56 88 ILE A N 1
ATOM 713 C CA . ILE A 1 88 ? 9.537 2.213 -17.028 1.00 92.56 88 ILE A CA 1
ATOM 714 C C . ILE A 1 88 ? 9.111 2.533 -18.466 1.00 92.56 88 ILE A C 1
ATOM 716 O O . ILE A 1 88 ? 9.704 2.016 -19.411 1.00 92.56 88 ILE A O 1
ATOM 720 N N . PHE A 1 89 ? 8.137 3.421 -18.662 1.00 93.19 89 PHE A N 1
ATOM 721 C CA . PHE A 1 89 ? 7.694 3.781 -20.011 1.00 93.19 89 PHE A CA 1
ATOM 722 C C . PHE A 1 89 ? 8.723 4.602 -20.802 1.00 93.19 89 PHE A C 1
ATOM 724 O O . PHE A 1 89 ? 8.742 4.519 -22.027 1.00 93.19 89 PHE A O 1
ATOM 731 N N . ALA A 1 90 ? 9.585 5.375 -20.136 1.00 94.94 90 ALA A N 1
ATOM 732 C CA . ALA A 1 90 ? 10.614 6.173 -20.802 1.00 94.94 90 ALA A CA 1
ATOM 733 C C . ALA A 1 90 ? 11.790 5.331 -21.328 1.00 94.94 90 ALA A C 1
ATOM 735 O O . ALA A 1 90 ? 12.384 5.686 -22.345 1.00 94.94 90 ALA A O 1
ATOM 736 N N . PHE A 1 91 ? 12.135 4.234 -20.644 1.00 94.38 91 PHE A N 1
ATOM 737 C CA . PHE A 1 91 ? 13.342 3.447 -20.934 1.00 94.38 91 PHE A CA 1
ATOM 738 C C . PHE A 1 91 ? 13.080 2.068 -21.549 1.00 94.38 91 PHE A C 1
ATOM 740 O O . PHE A 1 91 ? 14.037 1.394 -21.930 1.00 94.38 91 PHE A O 1
ATOM 747 N N . THR A 1 92 ? 11.819 1.646 -21.685 1.00 90.12 92 THR A N 1
ATOM 748 C CA . THR A 1 92 ? 11.479 0.283 -22.125 1.00 90.12 92 THR A CA 1
ATOM 749 C C . THR A 1 92 ? 10.432 0.291 -23.244 1.00 90.12 92 THR A C 1
ATOM 751 O O . THR A 1 92 ? 9.498 1.094 -23.195 1.00 90.12 92 THR A O 1
ATOM 754 N N . PRO A 1 93 ? 10.516 -0.612 -24.242 1.00 92.94 93 PRO A N 1
ATOM 755 C CA . PRO A 1 93 ? 9.469 -0.768 -25.247 1.00 92.94 93 PRO A CA 1
ATOM 756 C C . PRO A 1 93 ? 8.128 -1.155 -24.617 1.00 92.94 93 PRO A C 1
ATOM 758 O O . PRO A 1 93 ? 8.083 -1.875 -23.619 1.00 92.94 93 PRO A O 1
ATOM 761 N N . MET A 1 94 ? 7.024 -0.748 -25.251 1.00 86.50 94 MET A N 1
ATOM 762 C CA . MET A 1 94 ? 5.660 -0.942 -24.735 1.00 86.50 94 MET A CA 1
ATOM 763 C C . MET A 1 94 ? 5.371 -2.387 -24.292 1.00 86.50 94 MET A C 1
ATOM 765 O O . MET A 1 94 ? 4.772 -2.602 -23.242 1.00 86.50 94 MET A O 1
ATOM 769 N N . SER A 1 95 ? 5.807 -3.389 -25.063 1.00 85.88 95 SER A N 1
ATOM 770 C CA . SER A 1 95 ? 5.561 -4.802 -24.747 1.00 85.88 95 SER A CA 1
ATOM 771 C C . SER A 1 95 ? 6.217 -5.251 -23.440 1.00 85.88 95 SER A C 1
ATOM 773 O O . SER A 1 95 ? 5.655 -6.069 -22.719 1.00 85.88 95 SER A O 1
ATOM 775 N N . GLU A 1 96 ? 7.395 -4.717 -23.131 1.00 82.50 96 GLU A N 1
ATOM 776 C CA . GLU A 1 96 ? 8.167 -5.067 -21.940 1.00 82.50 96 GLU A CA 1
ATOM 777 C C . GLU A 1 96 ? 7.744 -4.210 -20.737 1.00 82.50 96 GLU A C 1
ATOM 779 O O . GLU A 1 96 ? 7.575 -4.725 -19.631 1.00 82.50 96 GLU A O 1
ATOM 784 N N . ALA A 1 97 ? 7.423 -2.931 -20.971 1.00 90.19 97 ALA A N 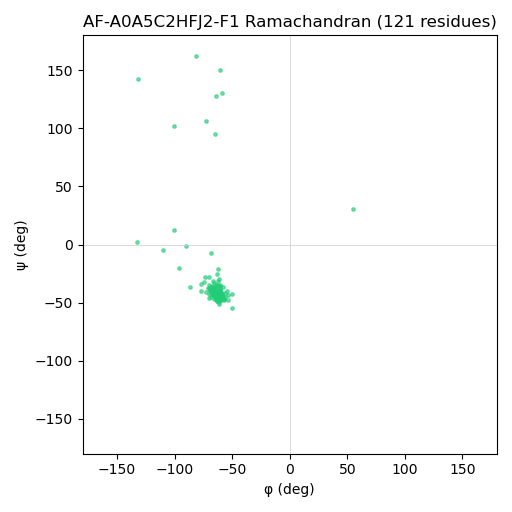1
ATOM 785 C CA . ALA A 1 97 ? 6.838 -2.038 -19.973 1.00 90.19 97 ALA A CA 1
ATOM 786 C C . ALA A 1 97 ? 5.564 -2.629 -19.344 1.00 90.19 97 ALA A C 1
ATOM 788 O O . ALA A 1 97 ? 5.395 -2.573 -18.128 1.00 90.19 97 ALA A O 1
ATOM 789 N N . MET A 1 98 ? 4.703 -3.273 -20.139 1.00 86.12 98 MET A N 1
ATOM 790 C CA . MET A 1 98 ? 3.490 -3.933 -19.636 1.00 86.12 98 MET A CA 1
ATOM 791 C C . MET A 1 98 ? 3.780 -5.088 -18.661 1.00 86.12 98 MET A C 1
ATOM 793 O O . MET A 1 98 ? 3.005 -5.310 -17.731 1.00 86.12 98 MET A O 1
ATOM 797 N N . ILE A 1 99 ? 4.901 -5.799 -18.821 1.00 85.38 99 ILE A N 1
ATOM 798 C CA . ILE A 1 99 ? 5.312 -6.867 -17.894 1.00 85.38 99 ILE A CA 1
ATOM 799 C C . ILE A 1 99 ? 5.746 -6.257 -16.559 1.00 85.38 99 ILE A C 1
ATOM 801 O O . ILE A 1 99 ? 5.310 -6.708 -15.497 1.00 85.38 99 ILE A O 1
ATOM 805 N N . TYR A 1 100 ? 6.557 -5.197 -16.597 1.00 84.81 100 TYR A N 1
ATOM 806 C CA . TYR A 1 100 ? 6.961 -4.479 -15.389 1.00 84.81 100 TYR A CA 1
ATOM 807 C C . TYR A 1 100 ? 5.772 -3.810 -14.692 1.00 84.81 100 TYR A C 1
ATOM 809 O O . TYR A 1 100 ? 5.701 -3.816 -13.463 1.00 84.81 100 TYR A O 1
ATOM 817 N N . MET A 1 101 ? 4.788 -3.324 -15.453 1.00 87.12 101 MET A N 1
ATOM 818 C CA . MET A 1 101 ? 3.567 -2.741 -14.900 1.00 87.12 101 MET A CA 1
ATOM 819 C C . MET A 1 101 ? 2.764 -3.719 -14.047 1.00 87.12 101 MET A C 1
ATOM 821 O O . MET A 1 101 ? 2.222 -3.299 -13.028 1.00 87.12 101 MET A O 1
ATOM 825 N N . ASN A 1 102 ? 2.735 -5.014 -14.378 1.00 83.94 102 ASN A N 1
ATOM 826 C CA . ASN A 1 102 ? 2.102 -6.004 -13.501 1.00 83.94 102 ASN A CA 1
ATOM 827 C C . ASN A 1 102 ? 2.763 -6.020 -12.121 1.00 83.94 102 ASN A C 1
ATOM 829 O O . ASN A 1 102 ? 2.071 -5.968 -11.108 1.00 83.94 102 ASN A O 1
ATOM 833 N N . VAL A 1 103 ? 4.096 -6.007 -12.066 1.00 83.62 103 VAL A N 1
ATOM 834 C CA . VAL A 1 103 ? 4.836 -5.982 -10.796 1.00 83.62 103 VAL A CA 1
ATOM 835 C C . VAL A 1 103 ? 4.545 -4.696 -10.022 1.00 83.62 103 VAL A C 1
ATOM 837 O O . VAL A 1 103 ? 4.308 -4.747 -8.814 1.00 83.62 103 VAL A O 1
ATOM 840 N N . VAL A 1 104 ? 4.506 -3.551 -10.708 1.00 88.19 104 VAL A N 1
ATOM 841 C CA . VAL A 1 104 ? 4.192 -2.241 -10.114 1.00 88.19 104 VAL A CA 1
ATOM 842 C C . VAL A 1 104 ? 2.778 -2.225 -9.526 1.00 88.19 104 VAL A C 1
ATOM 844 O O . VAL A 1 104 ? 2.609 -1.899 -8.353 1.00 88.19 104 VAL A O 1
ATOM 847 N N . VAL A 1 105 ? 1.766 -2.631 -10.297 1.00 86.25 105 VAL A N 1
ATOM 848 C CA . VAL A 1 105 ? 0.360 -2.670 -9.858 1.00 86.25 105 VAL A CA 1
ATOM 849 C C . VAL A 1 105 ? 0.185 -3.616 -8.677 1.00 86.25 105 VAL A C 1
ATOM 851 O O . VAL A 1 105 ? -0.440 -3.264 -7.679 1.00 86.25 105 VAL A O 1
ATOM 854 N N . VAL A 1 106 ? 0.771 -4.806 -8.757 1.00 81.62 106 VAL A N 1
ATOM 855 C CA . VAL A 1 106 ? 0.686 -5.808 -7.697 1.00 81.62 106 VAL A CA 1
ATOM 856 C C . VAL A 1 106 ? 1.376 -5.314 -6.417 1.00 81.62 106 VAL A C 1
ATOM 858 O O . VAL A 1 106 ? 0.825 -5.469 -5.326 1.00 81.62 106 VAL A O 1
ATOM 861 N N . SER A 1 107 ? 2.529 -4.650 -6.533 1.00 83.06 107 SER A N 1
ATOM 862 C CA . SER A 1 107 ? 3.227 -4.042 -5.389 1.00 83.06 107 SER A CA 1
ATOM 863 C C . SER A 1 107 ? 2.408 -2.911 -4.764 1.00 83.06 107 SER A C 1
ATOM 865 O O . SER A 1 107 ? 2.301 -2.822 -3.542 1.00 83.06 107 SER A O 1
ATOM 867 N N . TYR A 1 108 ? 1.776 -2.076 -5.591 1.00 85.06 108 TYR A N 1
ATOM 868 C CA . TYR A 1 108 ? 0.896 -1.002 -5.133 1.00 85.06 108 TYR A CA 1
ATOM 869 C C . TYR A 1 108 ? -0.311 -1.550 -4.363 1.00 85.06 108 TYR A C 1
ATOM 871 O O . TYR A 1 108 ? -0.596 -1.102 -3.252 1.00 85.06 108 TYR A O 1
ATOM 879 N N . LEU A 1 109 ? -0.973 -2.574 -4.913 1.00 81.94 109 LEU A N 1
ATOM 880 C CA . LEU A 1 109 ? -2.103 -3.245 -4.270 1.00 81.94 109 LEU A CA 1
ATOM 881 C C . LEU A 1 109 ? -1.704 -3.881 -2.938 1.00 81.94 109 LEU A C 1
ATOM 883 O O . LEU A 1 109 ? -2.425 -3.730 -1.953 1.00 81.94 109 LEU A O 1
ATOM 887 N N . PHE A 1 110 ? -0.551 -4.551 -2.886 1.00 79.88 110 PHE A N 1
ATOM 888 C CA . PHE A 1 110 ? -0.040 -5.141 -1.653 1.00 79.88 110 PHE A CA 1
ATOM 889 C C . PHE A 1 110 ? 0.112 -4.093 -0.544 1.00 79.88 110 PHE A C 1
ATOM 891 O O . PHE A 1 110 ? -0.366 -4.312 0.572 1.00 79.88 110 PHE A O 1
ATOM 898 N N . ILE A 1 111 ? 0.727 -2.946 -0.851 1.00 80.50 111 ILE A N 1
ATOM 899 C CA . ILE A 1 111 ? 0.963 -1.901 0.149 1.00 80.50 111 ILE A CA 1
ATOM 900 C C . ILE A 1 111 ? -0.343 -1.218 0.565 1.00 80.50 111 ILE A C 1
ATOM 902 O O . ILE A 1 111 ? -0.573 -1.014 1.756 1.00 80.50 111 ILE A O 1
ATOM 906 N N . ILE A 1 112 ? -1.232 -0.910 -0.386 1.00 74.12 112 ILE A N 1
ATOM 907 C CA . ILE A 1 112 ? -2.556 -0.357 -0.070 1.00 74.12 112 ILE A CA 1
ATOM 908 C C . ILE A 1 112 ? -3.318 -1.275 0.878 1.00 74.12 112 ILE A C 1
ATOM 910 O O . ILE A 1 112 ? -3.951 -0.796 1.814 1.00 74.12 112 ILE A O 1
ATOM 914 N N . LEU A 1 113 ? -3.265 -2.585 0.660 1.00 71.81 113 LEU A N 1
ATOM 915 C CA . LEU A 1 113 ? -4.017 -3.528 1.477 1.00 71.81 113 LEU A CA 1
ATOM 916 C C . LEU A 1 113 ? -3.386 -3.767 2.840 1.00 71.81 113 LEU A C 1
ATOM 918 O O . LEU A 1 113 ? -4.113 -3.930 3.818 1.00 71.81 113 LEU A O 1
ATOM 922 N N . ASP A 1 114 ? -2.059 -3.736 2.939 1.00 72.62 114 ASP A N 1
ATOM 923 C CA . ASP A 1 114 ? -1.398 -3.704 4.242 1.00 72.62 114 ASP A CA 1
ATOM 924 C C . ASP A 1 114 ? -1.836 -2.478 5.057 1.00 72.62 114 ASP A C 1
ATOM 926 O O . ASP A 1 114 ? -2.227 -2.611 6.214 1.00 72.62 114 ASP A O 1
ATOM 930 N N . ASN A 1 115 ? -1.918 -1.318 4.408 1.00 65.50 115 ASN A N 1
ATOM 931 C CA . ASN A 1 115 ? -2.319 -0.054 5.019 1.00 65.50 115 ASN A CA 1
ATOM 932 C C . ASN A 1 115 ? -3.823 0.043 5.353 1.00 65.50 115 ASN A C 1
ATOM 934 O O . ASN A 1 115 ? -4.191 0.485 6.443 1.00 65.50 115 ASN A O 1
ATOM 938 N N . LEU A 1 116 ? -4.715 -0.438 4.477 1.00 59.09 116 LEU A N 1
ATOM 939 C CA . LEU A 1 116 ? -6.171 -0.480 4.711 1.00 59.09 116 LEU A CA 1
ATOM 940 C C . LEU A 1 116 ? -6.560 -1.359 5.904 1.00 59.09 116 LEU A C 1
ATOM 942 O O . LEU A 1 116 ? -7.622 -1.165 6.490 1.00 59.09 116 LEU A O 1
ATOM 946 N N . THR A 1 117 ? -5.694 -2.291 6.308 1.00 52.91 117 THR A N 1
ATOM 947 C CA . THR A 1 117 ? -5.934 -3.158 7.470 1.00 52.91 117 THR A CA 1
ATOM 948 C C . THR A 1 117 ? -5.909 -2.3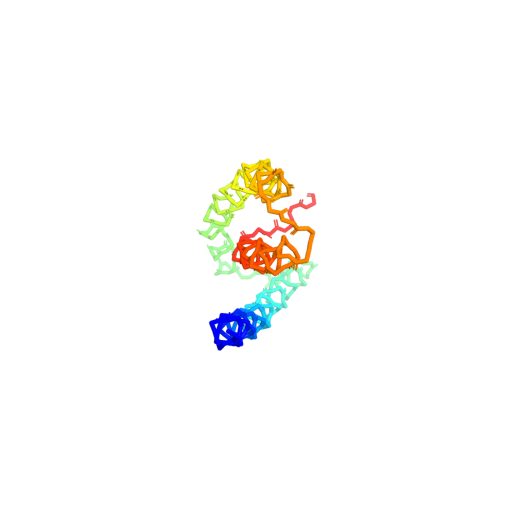78 8.802 1.00 52.91 117 THR A C 1
ATOM 950 O O . THR A 1 117 ? -6.270 -2.936 9.842 1.00 52.91 117 THR A O 1
ATOM 953 N N . PHE A 1 118 ? -5.531 -1.089 8.792 1.00 50.44 118 PHE A N 1
ATOM 954 C CA . PHE A 1 118 ? -5.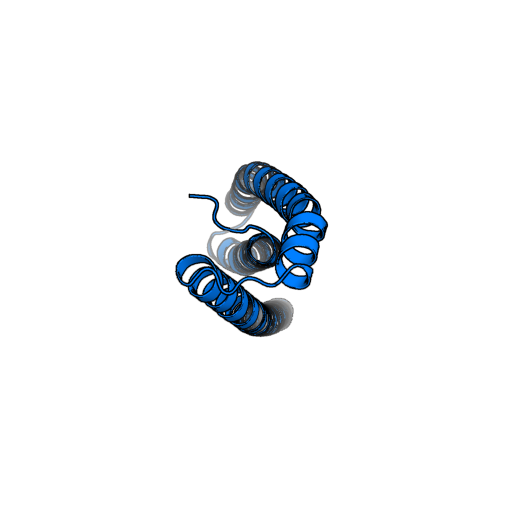329 -0.291 10.006 1.00 50.44 118 PHE A CA 1
ATOM 955 C C . PHE A 1 118 ? -5.977 1.101 10.031 1.00 50.44 118 PHE A C 1
ATOM 957 O O . PHE A 1 118 ? -5.820 1.804 11.026 1.00 50.44 118 PHE A O 1
ATOM 964 N N . ALA A 1 119 ? -6.718 1.504 8.997 1.00 42.94 119 ALA A N 1
ATOM 965 C CA . ALA A 1 119 ? -7.448 2.769 9.006 1.00 42.94 119 ALA A CA 1
ATOM 966 C C . ALA A 1 119 ? -8.937 2.517 9.320 1.00 42.94 119 ALA A C 1
ATOM 968 O O . ALA A 1 119 ? -9.675 2.079 8.429 1.00 42.94 119 ALA A O 1
ATOM 969 N N . PRO A 1 120 ? -9.425 2.757 10.555 1.00 41.62 120 PRO A N 1
ATOM 970 C CA . PRO A 1 120 ? -10.855 2.948 10.745 1.00 41.62 120 PRO A CA 1
ATOM 971 C C . PRO A 1 120 ? -11.290 4.139 9.885 1.00 41.62 120 PRO A C 1
ATOM 973 O O . PRO A 1 120 ? -10.658 5.196 9.908 1.00 41.62 120 PRO A O 1
ATOM 976 N N . LYS A 1 121 ? -12.357 3.966 9.098 1.00 40.03 121 LYS A N 1
ATOM 977 C CA . LYS A 1 121 ? -13.015 5.090 8.429 1.00 40.03 121 LYS A CA 1
ATOM 978 C C . LYS A 1 121 ? -13.606 5.988 9.512 1.00 40.03 121 LYS A C 1
ATOM 980 O O . LYS A 1 121 ? -14.712 5.739 9.978 1.00 40.03 121 LYS A O 1
ATOM 985 N N . THR A 1 122 ? -12.878 7.023 9.904 1.00 39.38 122 THR A N 1
ATOM 986 C CA . THR A 1 122 ? -13.468 8.167 10.593 1.00 39.38 122 THR A CA 1
ATOM 987 C C . THR A 1 122 ? -14.268 8.938 9.548 1.00 39.38 122 THR A C 1
ATOM 989 O O . THR A 1 122 ? -13.684 9.513 8.626 1.00 39.38 122 THR A O 1
ATOM 992 N N . LYS A 1 123 ? -15.597 8.836 9.630 1.00 33.78 123 LYS A N 1
ATOM 993 C CA . LYS A 1 123 ? -16.496 9.815 9.013 1.00 33.78 123 LYS A CA 1
ATOM 994 C C . LYS A 1 123 ? -16.364 11.151 9.730 1.00 33.78 123 LYS A C 1
ATOM 996 O O . LYS A 1 123 ? -16.121 11.120 10.957 1.00 33.78 123 LYS A O 1
#

pLDDT: mean 76.83, std 11.73, range [33.78, 94.94]

Secondary structure (DSSP, 8-state):
-HHHHHHHHHHHHHHHHHHHHHHHHHHHHHHHHHHHHHHHHHHHTT---HHHHHHHHHHHHHHHHHHHHHHHHHHHHHHHHHHHHHHHHHHS-HHHHHHHHHHHHHHHHHHHHHHHTT-----

Solvent-accessible surface area (backbone atoms only — not comparable to full-atom values): 6810 Å² total; per-residue (Å²): 126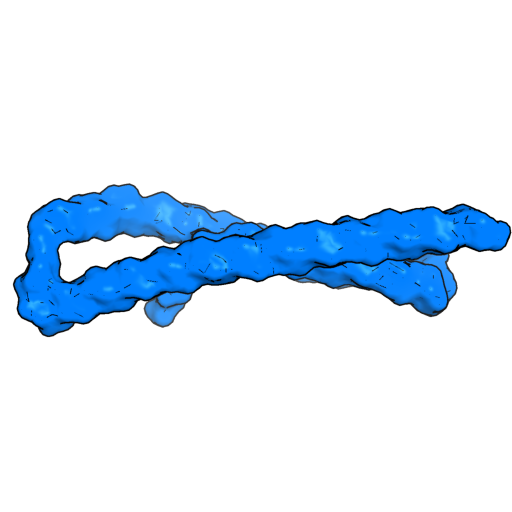,66,69,62,56,56,52,50,51,52,52,50,53,54,48,52,54,48,52,53,52,50,53,54,51,50,55,56,45,51,56,53,50,55,52,52,51,52,51,50,56,30,51,78,67,71,65,64,49,72,67,53,52,52,52,49,62,70,43,46,60,58,40,52,54,42,25,54,52,35,52,54,48,51,66,55,43,54,60,51,54,51,51,52,50,50,52,41,60,74,78,39,59,72,79,57,29,56,57,54,43,52,55,51,52,49,52,50,51,52,53,51,51,62,37,59,70,39,43,77,84,80,126

Radius of gyration: 20.32 Å; Cα contacts (8 Å, |Δi|>4): 46; chains: 1; bounding box: 44×29×58 Å

Organism: NCBI:txid1080223

Foldseek 3Di:
DPVVVVLLVVLVVVLVVLVVVLVVLVVVLVVVVVVVVVVVVCVVVVNDDPVNVCVCVVCVVVLVVLQVVLVVVLVVVVVVLVVVLVVLPVPDPPVVSVSVVSVSVSVNSSSNSVSVSRHDPDD

Mean predicted aligned error: 10.85 Å

Sequence (123 aa):
MELNLSLQLMSNVISILICITIVTKYLKYKKRLDVLQGLEELKDKNELTNEDYDYIQSNEKEYKDKALKSEGLIKFLNPVFILITGIIFAFTPMSEAMIYMNVVVVSYLFIILDNLTFAPKTK